Protein AF-A0A9X3IJA2-F1 (afdb_monomer_lite)

pLDDT: mean 91.23, std 7.45, range [58.75, 98.25]

Structure (mmCIF, N/CA/C/O backbone):
data_AF-A0A9X3IJA2-F1
#
_entry.id   AF-A0A9X3IJA2-F1
#
loop_
_atom_site.group_PDB
_atom_site.id
_atom_site.type_symbol
_atom_site.label_atom_id
_atom_site.label_alt_id
_atom_site.label_comp_id
_atom_site.label_asym_id
_atom_site.label_entity_id
_atom_site.label_seq_id
_atom_site.pdbx_PDB_ins_code
_atom_site.Cartn_x
_atom_site.Cartn_y
_atom_site.Cartn_z
_atom_site.occupancy
_atom_site.B_iso_or_equiv
_atom_site.auth_seq_id
_atom_site.auth_comp_id
_atom_site.auth_asym_id
_atom_site.auth_atom_id
_atom_site.pdbx_PDB_model_num
ATOM 1 N N . MET A 1 1 ? -11.858 5.621 31.052 1.00 71.88 1 MET A N 1
ATOM 2 C CA . MET A 1 1 ? -12.688 4.521 30.508 1.00 71.88 1 MET A CA 1
ATOM 3 C C . MET A 1 1 ? -12.956 4.684 29.012 1.00 71.88 1 MET A C 1
ATOM 5 O O . MET A 1 1 ? -12.155 4.157 28.271 1.00 71.88 1 MET A O 1
ATOM 9 N N . ILE A 1 2 ? -13.948 5.438 28.502 1.00 71.56 2 ILE A N 1
ATOM 10 C CA . ILE A 1 2 ? -14.150 5.553 27.026 1.00 71.56 2 ILE A CA 1
ATOM 11 C C . ILE A 1 2 ? -12.951 6.203 26.304 1.00 71.56 2 ILE A C 1
ATOM 13 O O . ILE A 1 2 ? -12.530 5.710 25.264 1.00 71.56 2 ILE A O 1
ATOM 17 N N . GLN A 1 3 ? -12.356 7.249 26.889 1.00 72.94 3 GLN A N 1
ATOM 18 C CA . GLN A 1 3 ? -11.155 7.910 26.347 1.00 72.94 3 GLN A CA 1
ATOM 19 C C . GLN A 1 3 ? -9.919 6.993 26.280 1.00 72.94 3 GLN A C 1
ATOM 21 O O . GLN A 1 3 ? -8.973 7.294 25.564 1.00 72.94 3 GLN A O 1
ATOM 26 N N . GLU A 1 4 ? -9.913 5.866 27.002 1.00 78.00 4 GLU A N 1
ATOM 27 C CA . GLU A 1 4 ? -8.835 4.874 26.882 1.00 78.00 4 GLU A CA 1
ATOM 28 C C . GLU A 1 4 ? -9.011 3.994 25.640 1.00 78.00 4 GLU A C 1
ATOM 30 O O . GLU A 1 4 ? -8.020 3.542 25.072 1.00 78.00 4 GLU A O 1
ATOM 35 N N . TYR A 1 5 ? -10.248 3.795 25.180 1.00 76.31 5 TYR A N 1
ATOM 36 C CA . TYR A 1 5 ? -10.540 2.986 23.998 1.00 76.31 5 TYR A CA 1
ATOM 37 C C . TYR A 1 5 ? -10.546 3.787 22.696 1.00 76.31 5 TYR A C 1
ATOM 39 O O . TYR A 1 5 ? -10.296 3.222 21.637 1.00 76.31 5 TYR A O 1
ATOM 47 N N . TYR A 1 6 ? -10.827 5.090 22.758 1.00 80.88 6 TYR A N 1
ATOM 48 C CA . TYR A 1 6 ? -10.716 5.973 21.604 1.00 80.88 6 TYR A CA 1
ATOM 49 C C . TYR A 1 6 ? -10.174 7.344 22.008 1.00 80.88 6 TYR A C 1
ATOM 51 O O . TYR A 1 6 ? -10.811 8.089 22.757 1.00 80.88 6 TYR A O 1
ATOM 59 N N . GLN A 1 7 ? -9.008 7.679 21.463 1.00 83.88 7 GLN A N 1
ATOM 60 C CA . GLN A 1 7 ? -8.402 9.002 21.531 1.00 83.88 7 GLN A CA 1
ATOM 61 C C . GLN A 1 7 ? -7.576 9.252 20.268 1.00 83.88 7 GLN A C 1
ATOM 63 O O . GLN A 1 7 ? -7.060 8.311 19.666 1.00 83.88 7 GLN A O 1
ATOM 68 N N . LEU A 1 8 ? -7.418 10.520 19.892 1.00 84.19 8 LEU A N 1
ATOM 69 C CA . LEU A 1 8 ? -6.448 10.901 18.868 1.00 84.19 8 LEU A CA 1
ATOM 70 C C . LEU A 1 8 ? -5.047 10.777 19.476 1.00 84.19 8 LEU A C 1
ATOM 72 O O . LEU A 1 8 ? -4.706 11.506 20.406 1.00 84.19 8 LEU A O 1
ATOM 76 N N . THR A 1 9 ? -4.270 9.808 19.002 1.00 86.12 9 THR A N 1
ATOM 77 C CA . THR A 1 9 ? -2.928 9.501 19.502 1.00 86.12 9 THR A CA 1
ATOM 78 C C . THR A 1 9 ? -2.120 8.783 18.432 1.00 86.12 9 THR A C 1
ATOM 80 O O . THR A 1 9 ? -2.694 8.097 17.587 1.00 86.12 9 THR A O 1
ATOM 83 N N . GLU A 1 10 ? -0.800 8.910 18.513 1.00 83.06 10 GLU A N 1
ATOM 84 C CA . GLU A 1 10 ? 0.155 8.129 17.724 1.00 83.06 10 GLU A CA 1
ATOM 85 C C . GLU A 1 10 ? 0.484 6.781 18.390 1.00 83.06 10 GLU A C 1
ATOM 87 O O . GLU A 1 10 ? 1.044 5.907 17.748 1.00 83.06 10 GLU A O 1
ATOM 92 N N . GLU A 1 11 ? 0.099 6.557 19.654 1.00 85.38 11 GLU A N 1
ATOM 93 C CA . GLU A 1 11 ? 0.316 5.272 20.330 1.00 85.38 11 GLU A CA 1
ATOM 94 C C . GLU A 1 11 ? -0.464 4.134 19.662 1.00 85.38 11 GLU A C 1
ATOM 96 O O . GLU A 1 11 ? -1.670 4.248 19.439 1.00 85.38 11 GLU A O 1
ATOM 101 N N . GLY A 1 12 ? 0.184 2.989 19.444 1.00 81.62 12 GLY A N 1
ATOM 102 C CA . GLY A 1 12 ? -0.469 1.794 18.916 1.00 81.62 12 GLY A CA 1
ATOM 103 C C . GLY A 1 12 ? -1.527 1.214 19.852 1.00 81.62 12 GLY A C 1
ATOM 104 O O . GLY A 1 12 ? -1.217 0.640 20.892 1.00 81.62 12 GLY A O 1
ATOM 105 N N . ARG A 1 13 ? -2.793 1.324 19.449 1.00 83.69 13 ARG A N 1
ATOM 106 C CA . ARG A 1 13 ? -3.991 0.779 20.116 1.00 83.69 13 ARG A CA 1
ATOM 107 C C . ARG A 1 13 ? -4.833 -0.097 19.177 1.00 83.69 13 ARG A C 1
ATOM 109 O O . ARG A 1 13 ? -6.011 -0.326 19.435 1.00 83.69 13 ARG A O 1
ATOM 116 N N . GLY A 1 14 ? -4.226 -0.595 18.094 1.00 81.25 14 GLY A N 1
ATOM 117 C CA . GLY A 1 14 ? -4.886 -1.410 17.066 1.00 81.25 14 GLY A CA 1
ATOM 118 C C . GLY A 1 14 ? -5.543 -0.610 15.934 1.00 81.25 14 GLY A C 1
ATOM 119 O O . GLY A 1 14 ? -6.250 -1.188 15.113 1.00 81.25 14 GLY A O 1
ATOM 120 N N . GLN A 1 15 ? -5.324 0.705 15.876 1.00 84.81 15 GLN A N 1
ATOM 121 C CA . GLN A 1 15 ? -5.749 1.561 14.772 1.00 84.81 15 GLN A CA 1
ATOM 122 C C . GLN A 1 15 ? -4.799 1.466 13.572 1.00 84.81 15 GLN A C 1
ATOM 124 O O . GLN A 1 15 ? -3.616 1.154 13.714 1.00 84.81 15 GLN A O 1
ATOM 129 N N . SER A 1 16 ? -5.329 1.784 12.393 1.00 90.06 16 SER A N 1
ATOM 130 C CA . SER A 1 16 ? -4.533 2.098 11.205 1.00 90.06 16 SER A CA 1
ATOM 131 C C . SER A 1 16 ? -4.453 3.613 11.048 1.00 90.06 16 SER A C 1
ATOM 133 O O . SER A 1 16 ? -5.441 4.318 11.267 1.00 90.06 16 SER A O 1
ATOM 135 N N . PHE A 1 17 ? -3.284 4.109 10.677 1.00 91.75 17 PHE A N 1
ATOM 136 C CA . PHE A 1 17 ? -3.019 5.519 10.440 1.00 91.75 17 PHE A CA 1
ATOM 137 C C . PHE A 1 17 ? -3.049 5.788 8.949 1.00 91.75 17 PHE A C 1
ATOM 139 O O . PHE A 1 17 ? -2.416 5.070 8.185 1.00 91.75 17 PHE A O 1
ATOM 146 N N . TRP A 1 18 ? -3.780 6.819 8.542 1.00 92.56 18 TRP A N 1
ATOM 147 C CA . TRP A 1 18 ? -3.790 7.280 7.160 1.00 92.56 18 TRP A CA 1
ATOM 148 C C . TRP A 1 18 ? -2.506 8.057 6.856 1.00 92.56 18 TRP A C 1
ATOM 150 O O . TRP A 1 18 ? -2.225 9.062 7.508 1.00 92.56 18 TRP A O 1
ATOM 160 N N . GLN A 1 19 ? -1.755 7.604 5.856 1.00 92.94 19 GLN A N 1
ATOM 161 C CA . GLN A 1 19 ? -0.497 8.199 5.418 1.00 92.94 19 GLN A CA 1
ATOM 162 C C . GLN A 1 19 ? -0.366 8.029 3.901 1.00 92.94 19 GLN A C 1
ATOM 164 O O . GLN A 1 19 ? 0.253 7.061 3.478 1.00 92.94 19 GLN A O 1
ATOM 169 N N . PRO A 1 20 ? -0.950 8.927 3.085 1.00 94.25 20 PRO A N 1
ATOM 170 C CA . PRO A 1 20 ? -0.833 8.882 1.635 1.00 94.25 20 PRO A CA 1
ATOM 171 C C . PRO A 1 20 ? 0.538 9.424 1.216 1.00 94.25 20 PRO A C 1
ATOM 173 O O . PRO A 1 20 ? 0.689 10.618 0.945 1.00 94.25 20 PRO A O 1
ATOM 176 N N . THR A 1 21 ? 1.538 8.548 1.182 1.00 95.69 21 THR A N 1
ATOM 177 C CA . THR A 1 21 ? 2.918 8.893 0.817 1.00 95.69 21 THR A CA 1
ATOM 178 C C . THR A 1 21 ? 3.305 8.165 -0.457 1.00 95.69 21 THR A C 1
ATOM 180 O O . THR A 1 21 ? 3.194 6.943 -0.544 1.00 95.69 21 THR A O 1
ATOM 183 N N . LEU A 1 22 ? 3.725 8.929 -1.467 1.00 96.94 22 LEU A N 1
ATOM 184 C CA . LEU A 1 22 ? 4.234 8.368 -2.713 1.00 96.94 22 LEU A CA 1
ATOM 185 C C . LEU A 1 22 ? 5.559 7.657 -2.431 1.00 96.94 22 LEU A C 1
ATOM 187 O O . LEU A 1 22 ? 6.404 8.218 -1.741 1.00 96.94 22 LEU A O 1
ATOM 191 N N . PHE A 1 23 ? 5.715 6.457 -2.975 1.00 96.75 23 PHE A N 1
ATOM 192 C CA . PHE A 1 23 ? 6.916 5.646 -2.858 1.00 96.75 23 PHE A CA 1
ATOM 193 C C . PHE A 1 23 ? 7.340 5.178 -4.252 1.00 96.75 23 PHE A C 1
ATOM 195 O O . PHE A 1 23 ? 6.607 4.461 -4.932 1.00 96.75 23 PHE A O 1
ATOM 202 N N . THR A 1 24 ? 8.498 5.654 -4.703 1.00 97.75 24 THR A N 1
ATOM 203 C CA . THR A 1 24 ? 8.947 5.592 -6.106 1.00 97.75 24 THR A CA 1
ATOM 204 C C . THR A 1 24 ? 10.350 4.982 -6.244 1.00 97.75 24 THR A C 1
ATOM 206 O O . THR A 1 24 ? 11.291 5.675 -6.645 1.00 97.75 24 THR A O 1
ATOM 209 N N . PRO A 1 25 ? 10.532 3.689 -5.912 1.00 96.69 25 PRO A N 1
ATOM 210 C CA . PRO A 1 25 ? 11.856 3.061 -5.829 1.00 96.69 25 PRO A CA 1
ATOM 211 C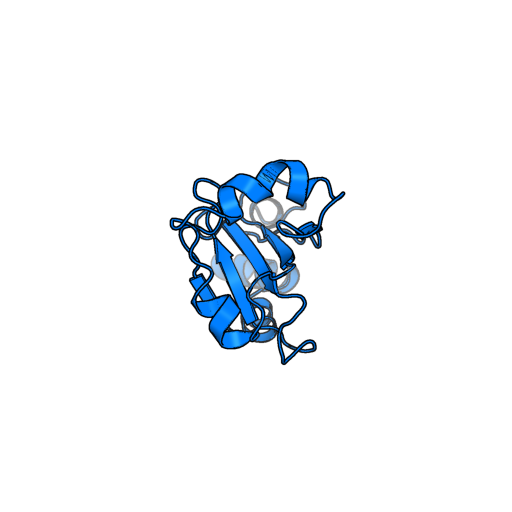 C . PRO A 1 25 ? 12.579 2.930 -7.183 1.00 96.69 25 PRO A C 1
ATOM 213 O O . PRO A 1 25 ? 13.797 2.774 -7.219 1.00 96.69 25 PRO A O 1
ATOM 216 N N . TYR A 1 26 ? 11.858 3.037 -8.304 1.00 97.12 26 TYR A N 1
ATOM 217 C CA . TYR A 1 26 ? 12.412 2.930 -9.663 1.00 97.12 26 TYR A CA 1
ATOM 218 C C . TYR A 1 26 ? 12.559 4.279 -10.386 1.00 97.12 26 TYR A C 1
ATOM 220 O O . TYR A 1 26 ? 13.023 4.336 -11.524 1.00 97.12 26 TYR A O 1
ATOM 228 N N . LYS A 1 27 ? 12.187 5.396 -9.748 1.00 97.50 27 LYS A N 1
ATOM 229 C CA . LYS A 1 27 ? 12.143 6.707 -10.406 1.00 97.50 27 LYS A CA 1
ATOM 230 C C . LYS A 1 27 ? 13.385 7.551 -10.134 1.00 97.50 27 LYS A C 1
ATOM 232 O O . LYS A 1 27 ? 13.453 8.263 -9.135 1.00 97.50 27 LYS A O 1
ATOM 237 N N . GLU A 1 28 ? 14.326 7.555 -11.075 1.00 97.50 28 GLU A N 1
ATOM 238 C CA . GLU A 1 28 ? 15.546 8.368 -10.979 1.00 97.50 28 GLU A CA 1
ATOM 239 C C . GLU A 1 28 ? 15.271 9.826 -10.561 1.00 97.50 28 GLU A C 1
ATOM 241 O O . GLU A 1 28 ? 14.398 10.518 -11.098 1.00 97.50 28 GLU A O 1
ATOM 246 N N . GLY A 1 29 ? 16.062 10.311 -9.602 1.00 96.94 29 GLY A N 1
ATOM 247 C CA . GLY A 1 29 ? 15.974 11.679 -9.090 1.00 96.94 29 GLY A CA 1
ATOM 248 C C . GLY A 1 29 ? 14.979 11.886 -7.943 1.00 96.94 29 GLY A C 1
ATOM 249 O O . GLY A 1 29 ? 14.865 13.018 -7.467 1.00 96.94 29 GLY A O 1
ATOM 250 N N . THR A 1 30 ? 14.286 10.845 -7.469 1.00 97.50 30 THR A N 1
ATOM 251 C CA . THR A 1 30 ? 13.497 10.898 -6.224 1.00 97.50 30 THR A CA 1
ATOM 252 C C . THR A 1 30 ? 14.337 10.504 -5.007 1.00 97.50 30 THR A C 1
ATOM 254 O O . THR A 1 30 ? 15.406 9.906 -5.131 1.00 97.50 30 THR A O 1
ATOM 257 N N . ALA A 1 31 ? 13.878 10.885 -3.810 1.00 97.00 31 ALA A N 1
ATOM 258 C CA . ALA A 1 31 ? 14.517 10.449 -2.568 1.00 97.00 31 ALA A CA 1
ATOM 259 C C . ALA A 1 31 ? 14.425 8.925 -2.417 1.00 97.00 31 ALA A C 1
ATOM 261 O O . ALA A 1 31 ? 15.438 8.299 -2.124 1.00 97.00 31 ALA A O 1
ATOM 262 N N . ASP A 1 32 ? 13.255 8.354 -2.725 1.00 96.81 32 ASP A N 1
ATOM 263 C CA . ASP A 1 32 ? 13.020 6.913 -2.641 1.00 96.81 32 ASP A CA 1
ATOM 264 C C . ASP A 1 32 ? 13.976 6.132 -3.540 1.00 96.81 32 ASP A C 1
ATOM 266 O O . ASP A 1 32 ? 14.573 5.165 -3.096 1.00 96.81 32 ASP A O 1
ATOM 270 N N . PHE A 1 33 ? 14.181 6.571 -4.785 1.00 97.50 33 PHE A N 1
ATOM 271 C CA . PHE A 1 33 ? 15.134 5.924 -5.684 1.00 97.50 33 PHE A CA 1
ATOM 272 C C . PHE A 1 33 ? 16.550 5.919 -5.103 1.00 97.50 33 PHE A C 1
ATOM 274 O O . PHE A 1 33 ? 17.216 4.892 -5.091 1.00 97.50 33 PHE A O 1
ATOM 281 N N . ASN A 1 34 ? 17.014 7.057 -4.579 1.00 97.19 34 ASN A N 1
ATOM 282 C CA . ASN A 1 34 ? 18.370 7.149 -4.032 1.00 97.19 34 ASN A CA 1
ATOM 283 C C . ASN A 1 34 ? 18.578 6.279 -2.783 1.00 97.19 34 ASN A C 1
ATOM 285 O O . ASN A 1 34 ? 19.718 5.941 -2.476 1.00 97.19 34 ASN A O 1
ATOM 289 N N . GLU A 1 35 ? 17.511 5.994 -2.038 1.00 95.12 35 GLU A N 1
ATOM 290 C CA . GLU A 1 35 ? 17.566 5.199 -0.812 1.00 95.12 35 GLU A CA 1
ATOM 291 C C . GLU A 1 35 ? 17.321 3.708 -1.073 1.00 95.12 35 GLU A C 1
ATOM 293 O O . GLU A 1 35 ? 18.018 2.881 -0.497 1.00 95.12 35 GLU A O 1
ATOM 298 N N . TRP 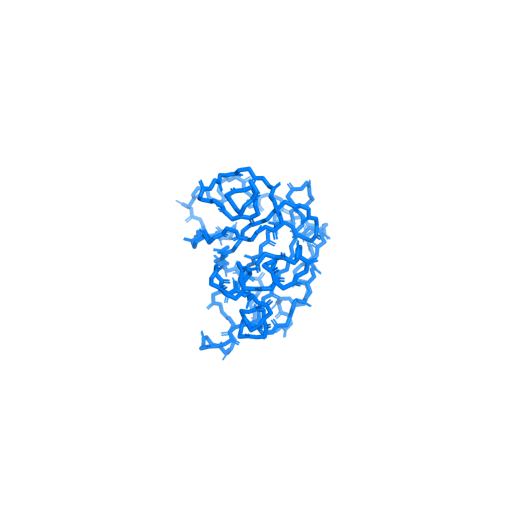A 1 36 ? 16.380 3.369 -1.956 1.00 94.38 36 TRP A N 1
ATOM 299 C CA . TRP A 1 36 ? 15.815 2.022 -2.070 1.00 94.38 36 TRP A CA 1
ATOM 300 C C . TRP A 1 36 ? 16.093 1.326 -3.400 1.00 94.38 36 TRP A C 1
ATOM 302 O O . TRP A 1 36 ? 15.827 0.132 -3.504 1.00 94.38 36 TRP A O 1
ATOM 312 N N . ASN A 1 37 ? 16.590 2.018 -4.433 1.00 96.25 37 ASN A N 1
ATOM 313 C CA . ASN A 1 37 ? 16.716 1.398 -5.756 1.00 96.25 37 ASN A CA 1
ATOM 314 C C . ASN A 1 37 ? 17.631 0.167 -5.743 1.00 96.25 37 ASN A C 1
ATOM 316 O O . ASN A 1 37 ? 17.257 -0.847 -6.320 1.00 96.25 37 ASN A O 1
ATOM 320 N N . ASP A 1 38 ? 18.770 0.232 -5.047 1.00 94.56 38 ASP A N 1
ATOM 321 C CA . ASP A 1 38 ? 19.701 -0.899 -4.946 1.00 94.56 38 ASP A CA 1
ATOM 322 C C . ASP A 1 38 ? 19.022 -2.140 -4.334 1.00 94.56 38 ASP A C 1
ATOM 324 O O . ASP A 1 38 ? 19.189 -3.242 -4.856 1.00 94.56 38 ASP A O 1
ATOM 328 N N . ASP A 1 39 ? 18.198 -1.960 -3.295 1.00 92.62 39 ASP A N 1
ATOM 329 C CA . ASP A 1 39 ? 17.429 -3.046 -2.675 1.00 92.62 39 ASP A CA 1
ATOM 330 C C . ASP A 1 39 ? 16.347 -3.580 -3.629 1.00 92.62 39 ASP A C 1
ATOM 332 O O . ASP A 1 39 ? 16.163 -4.786 -3.749 1.00 92.62 39 ASP A O 1
ATOM 336 N N . PHE A 1 40 ? 15.660 -2.695 -4.359 1.00 93.94 40 PHE A N 1
ATOM 337 C CA . PHE A 1 40 ? 14.608 -3.037 -5.332 1.00 93.94 40 PHE A CA 1
ATOM 338 C C . PHE A 1 40 ? 15.121 -3.682 -6.629 1.00 93.94 40 PHE A C 1
ATOM 340 O O . PHE A 1 40 ? 14.314 -4.120 -7.458 1.00 93.94 40 PHE A O 1
ATOM 347 N N . LEU A 1 41 ? 16.443 -3.744 -6.802 1.00 92.50 41 LEU A N 1
ATOM 348 C CA . LEU A 1 41 ? 17.125 -4.513 -7.840 1.00 92.50 41 LEU A CA 1
ATOM 349 C C . LEU A 1 41 ? 17.610 -5.888 -7.340 1.00 92.50 41 LEU A C 1
ATOM 351 O O . LEU A 1 41 ? 18.119 -6.665 -8.150 1.00 92.50 41 LEU A O 1
ATOM 355 N N . ASP A 1 42 ? 17.465 -6.195 -6.045 1.00 91.44 42 ASP A N 1
ATOM 356 C CA . ASP A 1 42 ? 17.788 -7.500 -5.459 1.00 91.44 42 ASP A CA 1
ATOM 357 C C . ASP A 1 42 ? 16.691 -8.540 -5.771 1.00 91.44 42 ASP A C 1
ATOM 359 O O . ASP A 1 42 ? 15.495 -8.242 -5.789 1.00 91.44 42 ASP A O 1
ATOM 363 N N . ASP A 1 43 ? 17.102 -9.794 -5.968 1.00 86.19 43 ASP A N 1
ATOM 364 C CA . ASP A 1 43 ? 16.219 -10.942 -6.190 1.00 86.19 43 ASP A CA 1
ATOM 365 C C . ASP A 1 43 ? 15.375 -11.292 -4.942 1.00 86.19 43 ASP A C 1
ATOM 367 O O . ASP A 1 43 ? 14.416 -12.062 -5.043 1.00 86.19 43 ASP A O 1
ATOM 371 N N . GLU A 1 44 ? 15.724 -10.767 -3.758 1.00 90.31 44 GLU A N 1
ATOM 372 C CA . GLU A 1 44 ? 14.956 -10.962 -2.517 1.00 90.31 44 GLU A CA 1
ATOM 373 C C . GLU A 1 44 ? 13.626 -10.188 -2.475 1.00 90.31 44 GLU A C 1
ATOM 375 O O . GLU A 1 44 ? 12.765 -10.513 -1.657 1.00 90.31 44 GLU A O 1
ATOM 380 N N . ILE A 1 45 ? 13.437 -9.183 -3.332 1.00 93.44 45 ILE A N 1
ATOM 381 C CA . ILE A 1 45 ? 12.218 -8.369 -3.372 1.00 93.44 45 ILE A CA 1
ATOM 382 C C . ILE A 1 45 ? 11.084 -9.120 -4.093 1.00 93.44 45 ILE A C 1
ATOM 384 O O . ILE A 1 45 ? 11.161 -9.445 -5.280 1.00 93.44 45 ILE A O 1
ATOM 388 N N . ASP A 1 46 ? 9.981 -9.377 -3.384 1.00 94.44 46 ASP A N 1
ATOM 389 C CA . ASP A 1 46 ? 8.832 -10.138 -3.883 1.00 94.44 46 ASP A CA 1
ATOM 390 C C . ASP A 1 46 ? 7.728 -9.228 -4.437 1.00 94.44 46 ASP A C 1
ATOM 392 O O . ASP A 1 46 ? 6.676 -9.011 -3.836 1.00 94.44 46 ASP A O 1
ATOM 396 N N . LEU A 1 47 ? 7.937 -8.721 -5.653 1.00 95.44 47 LEU A N 1
ATOM 397 C CA . LEU A 1 47 ? 6.910 -7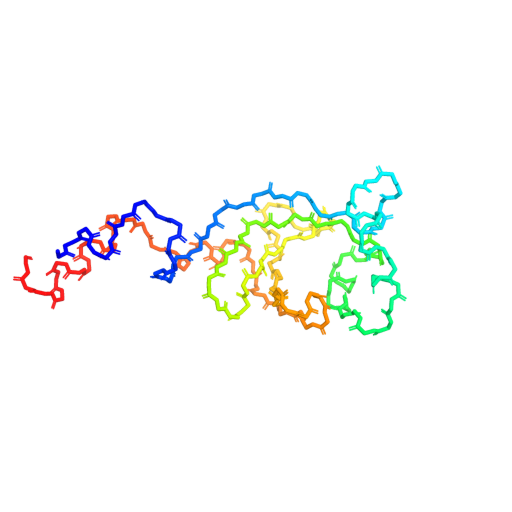.966 -6.386 1.00 95.44 47 LEU A CA 1
ATOM 398 C C . LEU A 1 47 ? 6.067 -8.833 -7.320 1.00 95.44 47 LEU A C 1
ATOM 400 O O . LEU A 1 47 ? 5.272 -8.309 -8.101 1.00 95.44 47 LEU A O 1
ATOM 404 N N . LYS A 1 48 ? 6.197 -10.162 -7.272 1.00 94.81 48 LYS A N 1
ATOM 405 C CA . LYS A 1 48 ? 5.622 -11.046 -8.294 1.00 94.81 48 LYS A CA 1
ATOM 406 C C . LYS A 1 48 ? 4.110 -10.870 -8.451 1.00 94.81 48 LYS A C 1
ATOM 408 O O . LYS A 1 48 ? 3.620 -10.782 -9.576 1.00 94.81 48 LYS A O 1
ATOM 413 N N . ALA A 1 49 ? 3.376 -10.816 -7.339 1.00 95.00 49 ALA A N 1
ATOM 414 C CA . ALA A 1 49 ? 1.923 -10.638 -7.356 1.00 95.00 49 ALA A CA 1
ATOM 415 C C . ALA A 1 49 ? 1.514 -9.256 -7.899 1.00 95.00 49 ALA A C 1
ATOM 417 O O . ALA A 1 49 ? 0.546 -9.153 -8.651 1.00 95.00 49 ALA A O 1
ATOM 418 N N . ILE A 1 50 ? 2.277 -8.213 -7.562 1.00 97.06 50 ILE A N 1
ATOM 419 C CA . ILE A 1 50 ? 2.047 -6.834 -8.012 1.00 97.06 50 ILE A CA 1
ATOM 420 C C . ILE A 1 50 ? 2.301 -6.712 -9.518 1.00 97.06 50 ILE A C 1
ATOM 422 O O . ILE A 1 50 ? 1.461 -6.184 -10.247 1.00 97.06 50 ILE A O 1
ATOM 426 N N . ILE A 1 51 ? 3.426 -7.242 -10.004 1.00 96.94 51 ILE A N 1
ATOM 427 C CA . ILE A 1 51 ? 3.784 -7.218 -11.428 1.00 96.94 51 ILE A CA 1
ATOM 428 C C . ILE A 1 51 ? 2.753 -8.011 -12.236 1.00 96.94 51 ILE A C 1
ATOM 430 O O . ILE A 1 51 ? 2.298 -7.546 -13.276 1.00 96.94 51 ILE A O 1
ATOM 434 N N . GLN A 1 52 ? 2.328 -9.180 -11.741 1.00 97.06 52 GLN A N 1
ATOM 435 C CA . GLN A 1 52 ? 1.303 -9.992 -12.400 1.00 97.06 52 GLN A CA 1
ATOM 436 C C . GLN A 1 52 ? -0.056 -9.278 -12.490 1.00 97.06 52 GLN A C 1
ATOM 438 O O . GLN A 1 52 ? -0.798 -9.510 -13.442 1.00 97.06 52 GLN A O 1
ATOM 443 N N . LEU A 1 53 ? -0.410 -8.458 -11.498 1.00 97.44 53 LEU A N 1
ATOM 444 C CA . LEU A 1 53 ? -1.663 -7.704 -11.497 1.00 97.44 53 LEU A CA 1
ATOM 445 C C . LEU A 1 53 ? -1.610 -6.486 -12.428 1.00 97.44 53 LEU A C 1
ATOM 447 O O . LEU A 1 53 ? -2.601 -6.168 -13.080 1.00 97.44 53 LEU A O 1
ATOM 451 N N . THR A 1 54 ? -0.486 -5.773 -12.428 1.00 97.25 54 THR A N 1
ATOM 452 C CA . THR A 1 54 ? -0.383 -4.430 -13.021 1.00 97.25 54 THR A CA 1
ATOM 453 C C . THR A 1 54 ? 0.288 -4.407 -14.391 1.00 97.25 54 THR A C 1
ATOM 455 O O . THR A 1 54 ? 0.289 -3.365 -15.041 1.00 97.25 54 THR A O 1
ATOM 458 N N . ASP A 1 55 ? 0.882 -5.526 -14.820 1.00 97.25 55 ASP A N 1
ATOM 459 C CA . ASP A 1 55 ? 1.755 -5.625 -15.998 1.00 97.25 55 ASP A CA 1
ATOM 460 C C . ASP A 1 55 ? 2.914 -4.598 -15.988 1.00 97.25 55 ASP A C 1
ATOM 462 O O . ASP A 1 55 ? 3.486 -4.276 -17.032 1.00 97.25 55 ASP A O 1
ATOM 466 N N . ASN A 1 56 ? 3.283 -4.084 -14.806 1.00 97.19 56 ASN A N 1
ATOM 467 C CA . ASN A 1 56 ? 4.344 -3.099 -14.626 1.00 97.19 56 ASN A CA 1
ATOM 468 C C . ASN A 1 56 ? 5.517 -3.702 -13.829 1.00 97.19 56 ASN A C 1
ATOM 470 O O . ASN A 1 56 ? 5.343 -3.979 -12.642 1.00 97.19 56 ASN A O 1
ATOM 474 N N . PRO A 1 57 ? 6.701 -3.900 -14.443 1.00 95.56 57 PRO A N 1
ATOM 475 C CA . PRO A 1 57 ? 7.876 -4.445 -13.761 1.00 95.56 57 PRO A CA 1
ATOM 476 C C . PRO A 1 57 ? 8.562 -3.447 -12.815 1.00 95.56 57 PRO A C 1
ATOM 478 O O . PRO A 1 57 ? 9.315 -3.874 -11.949 1.00 95.56 57 PRO A O 1
ATOM 481 N N . GLU A 1 58 ? 8.299 -2.148 -12.966 1.00 96.81 58 GLU A N 1
ATOM 482 C CA . GLU A 1 58 ? 8.891 -1.064 -12.172 1.00 96.81 58 GLU A CA 1
ATOM 483 C C . GLU A 1 58 ? 7.764 -0.217 -11.547 1.00 96.81 58 GLU A C 1
ATOM 485 O O . GLU A 1 58 ? 7.497 0.915 -11.968 1.00 96.81 58 GLU A O 1
ATOM 490 N N . PRO A 1 59 ? 6.997 -0.789 -10.600 1.00 96.75 59 PRO A N 1
ATOM 491 C CA . PRO A 1 59 ? 5.837 -0.127 -10.018 1.00 96.75 59 PRO A CA 1
ATOM 492 C C . PRO A 1 59 ? 6.210 1.072 -9.141 1.00 96.75 59 PRO A C 1
ATOM 494 O O . PRO A 1 59 ? 7.077 0.994 -8.274 1.00 96.75 59 PRO A O 1
ATOM 497 N N . ASP A 1 60 ? 5.454 2.156 -9.311 1.00 97.62 60 ASP A N 1
ATOM 498 C CA . ASP A 1 60 ? 5.324 3.205 -8.303 1.00 97.62 60 ASP A CA 1
ATOM 499 C C . ASP A 1 60 ? 4.175 2.844 -7.352 1.00 97.62 60 ASP A C 1
ATOM 501 O O . ASP A 1 60 ? 3.135 2.308 -7.761 1.00 97.62 60 ASP A O 1
ATOM 505 N N . PHE A 1 61 ? 4.334 3.187 -6.080 1.00 97.19 61 PHE A N 1
ATOM 506 C CA . PHE A 1 61 ? 3.376 2.874 -5.030 1.00 97.19 61 PHE A CA 1
ATOM 507 C C . PHE A 1 61 ? 2.881 4.126 -4.324 1.00 97.19 61 PHE A C 1
ATOM 509 O O . PHE A 1 61 ? 3.550 5.155 -4.261 1.00 97.19 61 PHE A O 1
ATOM 516 N N . LEU A 1 62 ? 1.708 4.007 -3.717 1.00 97.19 62 LEU A N 1
ATOM 517 C CA . LEU A 1 62 ? 1.245 4.929 -2.698 1.00 97.19 62 LEU A CA 1
ATOM 518 C C . LEU A 1 62 ? 1.063 4.121 -1.419 1.00 97.19 62 LEU A C 1
ATOM 520 O O . LEU A 1 62 ? 0.188 3.255 -1.355 1.00 97.19 62 LEU A O 1
ATOM 524 N N . GLN A 1 63 ? 1.883 4.391 -0.404 1.00 96.25 63 GLN A N 1
ATOM 525 C CA . GLN A 1 63 ? 1.551 3.944 0.940 1.00 96.25 63 GLN A CA 1
ATOM 526 C C . GLN A 1 63 ? 0.264 4.663 1.323 1.00 96.25 63 GLN A C 1
ATOM 528 O O . GLN A 1 63 ? 0.172 5.869 1.125 1.00 96.25 63 GLN A O 1
ATOM 533 N N . LEU A 1 64 ? -0.741 3.936 1.799 1.00 96.50 64 LEU A N 1
ATOM 534 C CA . LEU A 1 64 ? -2.002 4.520 2.257 1.00 96.50 64 LEU A CA 1
ATOM 535 C C . LEU A 1 64 ? -2.134 4.456 3.765 1.00 96.50 64 LEU A C 1
ATOM 537 O O . LEU A 1 64 ? -2.692 5.369 4.378 1.00 96.50 64 LEU A O 1
ATOM 541 N N . PHE A 1 65 ? -1.642 3.370 4.357 1.00 95.00 65 PHE A N 1
ATOM 542 C CA . PHE A 1 65 ? -1.751 3.164 5.785 1.00 95.00 65 PHE A CA 1
ATOM 543 C C . PHE A 1 65 ? -0.460 2.629 6.382 1.00 95.00 65 PHE A C 1
ATOM 545 O O . PHE A 1 65 ? 0.309 1.921 5.726 1.00 95.00 65 PHE A O 1
ATOM 552 N N . TYR A 1 66 ? -0.276 2.916 7.665 1.00 93.31 66 TYR A N 1
ATOM 553 C CA . TYR A 1 66 ? 0.568 2.102 8.525 1.00 93.31 66 TYR A CA 1
ATOM 554 C C . TYR A 1 66 ? -0.179 1.707 9.800 1.00 93.31 66 TYR A C 1
ATOM 556 O O . TYR A 1 66 ? -1.172 2.334 10.180 1.00 93.31 66 TYR A O 1
ATOM 564 N N . ARG A 1 67 ? 0.270 0.650 10.469 1.00 89.69 67 ARG A N 1
ATOM 565 C CA . ARG A 1 67 ? -0.275 0.198 11.753 1.00 89.69 67 ARG A CA 1
ATOM 566 C C . ARG A 1 67 ? 0.825 -0.389 12.623 1.00 89.69 67 ARG A C 1
ATOM 568 O O . ARG A 1 67 ? 1.950 -0.559 12.187 1.00 89.69 67 ARG A O 1
ATOM 575 N N . TYR A 1 68 ? 0.494 -0.710 13.865 1.00 82.81 68 TYR A N 1
ATOM 576 C CA . TYR A 1 68 ? 1.409 -1.445 14.733 1.00 82.81 68 TYR A CA 1
ATOM 577 C C . TYR A 1 68 ? 1.135 -2.949 14.609 1.00 82.81 68 TYR A C 1
ATOM 579 O O . TYR A 1 68 ? 0.047 -3.405 14.968 1.00 82.81 68 TYR A O 1
ATOM 587 N N . GLY A 1 69 ? 2.125 -3.701 14.117 1.00 74.44 69 GLY A N 1
ATOM 588 C CA . GLY A 1 69 ? 2.082 -5.157 13.937 1.00 74.44 69 GLY A CA 1
ATOM 589 C C . GLY A 1 69 ? 1.820 -5.607 12.494 1.00 74.44 69 GLY A C 1
ATOM 590 O O . GLY A 1 69 ? 1.137 -4.922 11.737 1.00 74.44 69 GLY A O 1
ATOM 591 N N . PHE A 1 70 ? 2.324 -6.792 12.144 1.00 70.31 70 PHE A N 1
ATOM 592 C CA . PHE A 1 70 ? 2.388 -7.299 10.769 1.00 70.31 70 PHE A CA 1
ATOM 593 C C . PHE A 1 70 ? 1.018 -7.596 10.108 1.00 70.31 70 PHE A C 1
ATOM 595 O O . PHE A 1 70 ? 0.118 -8.131 10.774 1.00 70.31 70 PHE A O 1
ATOM 602 N N . PRO A 1 71 ? 0.845 -7.313 8.798 1.00 76.62 71 PRO A N 1
ATOM 603 C CA . PRO A 1 71 ? 1.621 -6.336 8.024 1.00 76.62 71 PRO A CA 1
ATOM 604 C C . PRO A 1 71 ? 1.390 -4.928 8.573 1.00 76.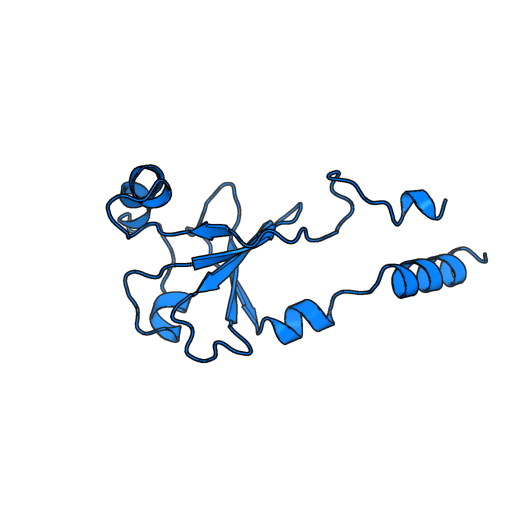62 71 PRO A C 1
ATOM 606 O O . PRO A 1 71 ? 0.255 -4.573 8.901 1.00 76.62 71 PRO A O 1
ATOM 609 N N . ASP A 1 72 ? 2.449 -4.133 8.685 1.00 84.69 72 ASP A N 1
ATOM 610 C CA . ASP A 1 72 ? 2.375 -2.795 9.275 1.00 84.69 72 ASP A CA 1
ATOM 611 C C . ASP A 1 72 ? 2.408 -1.661 8.255 1.00 84.69 72 ASP A C 1
ATOM 613 O O . ASP A 1 72 ? 2.039 -0.552 8.628 1.00 84.69 72 ASP A O 1
ATOM 617 N N . HIS A 1 73 ? 2.748 -1.916 6.990 1.00 93.44 73 HIS A N 1
ATOM 618 C CA . HIS A 1 73 ? 2.666 -0.937 5.907 1.00 93.44 73 HIS A CA 1
ATOM 619 C C . HIS A 1 73 ? 1.759 -1.456 4.791 1.00 93.44 73 HIS A C 1
ATOM 621 O O . HIS A 1 73 ? 1.891 -2.595 4.346 1.00 93.44 73 HIS A O 1
ATOM 627 N N . LEU A 1 74 ? 0.818 -0.618 4.350 1.00 95.75 74 LEU A N 1
ATOM 628 C CA . LEU A 1 74 ? -0.182 -0.967 3.342 1.00 95.75 74 LEU A CA 1
ATOM 629 C C . LEU A 1 74 ? -0.077 -0.024 2.145 1.00 95.75 74 LEU A C 1
ATOM 631 O O . LEU A 1 74 ? -0.182 1.197 2.299 1.00 95.75 74 LEU A O 1
ATOM 635 N N . TYR A 1 75 ? 0.084 -0.603 0.961 1.00 97.19 75 TYR A N 1
ATOM 636 C CA . TYR A 1 75 ? 0.342 0.087 -0.296 1.00 97.19 75 TYR A CA 1
ATOM 637 C C . TYR A 1 75 ? -0.718 -0.239 -1.342 1.00 97.19 75 TYR A C 1
ATOM 639 O O . TYR A 1 75 ? -1.258 -1.343 -1.383 1.00 97.19 75 TYR A O 1
ATOM 647 N N . ILE A 1 76 ? -0.957 0.713 -2.235 1.00 97.88 76 ILE A N 1
ATOM 648 C CA . ILE A 1 76 ? -1.581 0.467 -3.536 1.00 97.88 76 ILE A CA 1
ATOM 649 C C . ILE A 1 76 ? -0.548 0.727 -4.629 1.00 97.88 76 ILE A C 1
ATOM 651 O O . ILE A 1 76 ? 0.359 1.545 -4.451 1.00 97.88 76 ILE A O 1
ATOM 655 N N . CYS A 1 77 ? -0.687 0.059 -5.769 1.00 97.56 77 CYS A N 1
ATOM 656 C CA . CYS A 1 77 ? 0.144 0.350 -6.931 1.00 97.56 77 CYS A CA 1
ATOM 657 C C . CYS A 1 77 ? -0.499 1.454 -7.778 1.00 97.56 77 CYS A C 1
ATOM 659 O O . CYS A 1 77 ? -1.694 1.409 -8.064 1.00 97.56 77 CYS A O 1
ATOM 661 N N . ALA A 1 78 ? 0.288 2.440 -8.212 1.00 96.25 78 ALA A N 1
ATOM 662 C CA . ALA A 1 78 ? -0.204 3.536 -9.046 1.00 96.25 78 ALA A CA 1
ATOM 663 C C . ALA A 1 78 ? -0.695 3.058 -10.425 1.00 96.25 78 ALA A C 1
ATOM 665 O O . ALA A 1 78 ? -1.546 3.704 -11.035 1.00 96.25 78 ALA A O 1
ATOM 666 N N . SER A 1 79 ? -0.171 1.926 -10.905 1.00 97.31 79 SER A N 1
ATOM 667 C CA . SER A 1 79 ? -0.579 1.270 -12.150 1.00 97.31 79 SER A CA 1
ATOM 668 C C . SER A 1 79 ? -1.615 0.157 -11.947 1.00 97.31 79 SER A C 1
ATOM 670 O O . SER A 1 79 ? -1.774 -0.684 -12.829 1.00 97.31 79 SER A O 1
ATOM 672 N N . ASP A 1 80 ? -2.319 0.119 -10.809 1.00 97.94 80 ASP A N 1
ATOM 673 C CA . ASP A 1 80 ? -3.431 -0.818 -10.615 1.00 97.94 80 ASP A CA 1
ATOM 674 C C . ASP A 1 80 ? -4.510 -0.623 -11.707 1.00 97.94 80 ASP A C 1
ATOM 676 O O . ASP A 1 80 ? -4.911 0.514 -11.985 1.00 97.94 80 ASP A O 1
ATOM 680 N N . PRO A 1 81 ? -4.995 -1.704 -12.352 1.00 97.56 81 PRO A N 1
ATOM 681 C CA . PRO A 1 81 ? -5.988 -1.605 -13.422 1.00 97.56 81 PRO A CA 1
ATOM 682 C C . PRO A 1 81 ? -7.370 -1.115 -12.951 1.00 97.56 81 PRO A C 1
ATOM 684 O O . PRO A 1 81 ? -8.201 -0.749 -13.786 1.00 97.56 81 PRO A O 1
ATOM 687 N N . CYS A 1 82 ? -7.642 -1.102 -11.642 1.00 97.19 82 CYS A N 1
ATOM 688 C CA . CYS A 1 82 ? -8.886 -0.633 -11.039 1.00 97.19 82 CYS A CA 1
ATOM 689 C C . CYS A 1 82 ? -8.639 0.560 -10.090 1.00 97.19 82 CYS A C 1
ATOM 691 O O . CYS A 1 82 ? -8.764 0.423 -8.876 1.00 97.19 82 CYS A O 1
ATOM 693 N N . PRO A 1 83 ? -8.343 1.768 -10.605 1.00 94.62 83 PRO A N 1
ATOM 694 C CA . PRO A 1 83 ? -7.948 2.910 -9.770 1.00 94.62 83 PRO A CA 1
ATOM 695 C C . PRO A 1 83 ? -9.029 3.388 -8.785 1.00 94.62 83 PRO A C 1
ATOM 697 O O . PRO A 1 83 ? -8.704 4.002 -7.774 1.00 94.62 83 PRO A O 1
ATOM 700 N N . GLU A 1 84 ? -10.307 3.108 -9.056 1.00 96.69 84 GLU A N 1
ATOM 701 C CA . GLU A 1 84 ? -11.423 3.455 -8.160 1.00 96.69 84 GLU A CA 1
ATOM 702 C C . GLU A 1 84 ? -11.546 2.499 -6.963 1.00 96.69 84 GLU A C 1
ATOM 704 O O . GLU A 1 84 ? -12.158 2.843 -5.954 1.00 96.69 84 GLU A O 1
ATOM 709 N N . ASN A 1 85 ? -10.983 1.292 -7.067 1.00 97.56 85 ASN A N 1
ATOM 710 C CA . ASN A 1 85 ? -10.966 0.305 -5.995 1.00 97.56 85 ASN A CA 1
ATOM 711 C C . ASN A 1 85 ? -9.712 -0.579 -6.113 1.00 97.56 85 ASN A C 1
ATOM 713 O O . ASN A 1 85 ? -9.812 -1.756 -6.474 1.00 97.56 85 ASN A O 1
ATOM 717 N N . PRO A 1 86 ? -8.524 0.001 -5.876 1.00 98.12 86 PRO A N 1
ATOM 718 C CA . PRO A 1 86 ? -7.266 -0.675 -6.141 1.00 98.12 86 PRO A CA 1
ATOM 719 C C . PRO A 1 86 ? -7.056 -1.846 -5.183 1.00 98.12 86 PRO A C 1
ATOM 721 O O . PRO A 1 86 ? -7.619 -1.901 -4.083 1.00 98.12 86 PRO A O 1
ATOM 724 N N . THR A 1 87 ? -6.197 -2.770 -5.591 1.00 98.25 87 THR A N 1
ATOM 725 C CA . THR A 1 87 ? -5.729 -3.853 -4.732 1.00 98.25 87 THR A CA 1
ATOM 726 C C . THR A 1 87 ? -4.782 -3.297 -3.678 1.00 98.25 87 THR A C 1
ATOM 728 O O . THR A 1 87 ? -3.862 -2.534 -3.979 1.00 98.25 87 THR A O 1
ATOM 731 N N . LEU A 1 88 ? -5.009 -3.690 -2.430 1.00 97.31 88 LEU A N 1
ATOM 732 C CA . LEU A 1 88 ? -4.172 -3.342 -1.297 1.00 97.31 88 LEU A CA 1
ATOM 733 C C . LEU A 1 88 ? -3.140 -4.450 -1.062 1.00 97.31 88 LEU A C 1
ATOM 735 O O . LEU A 1 88 ? -3.481 -5.634 -0.989 1.00 97.31 88 LEU A O 1
ATOM 739 N N . PHE A 1 89 ? -1.885 -4.054 -0.908 1.00 97.00 89 PHE A N 1
ATOM 740 C CA . PHE A 1 89 ? -0.763 -4.933 -0.609 1.00 97.00 89 PHE A CA 1
ATOM 741 C C . PHE A 1 89 ? -0.165 -4.578 0.747 1.00 97.00 89 PHE A C 1
ATOM 743 O O . PHE A 1 89 ? -0.055 -3.399 1.080 1.00 97.00 89 PHE A O 1
ATOM 750 N N . GLY A 1 90 ? 0.208 -5.583 1.533 1.00 94.88 90 GLY A N 1
ATOM 751 C CA . GLY A 1 90 ? 0.868 -5.405 2.821 1.00 94.88 90 GLY A CA 1
ATOM 752 C C . GLY A 1 90 ? 2.328 -5.830 2.781 1.00 94.88 90 GLY A C 1
ATOM 753 O O . GLY A 1 90 ? 2.685 -6.755 2.062 1.00 94.88 90 GLY A O 1
ATOM 754 N N . THR A 1 91 ? 3.163 -5.167 3.573 1.00 93.31 91 THR A N 1
ATOM 755 C CA . THR A 1 91 ? 4.535 -5.593 3.878 1.00 93.31 91 THR A CA 1
ATOM 756 C C . THR A 1 91 ? 4.873 -5.243 5.324 1.00 93.31 91 THR A C 1
ATOM 758 O O . THR A 1 91 ? 4.231 -4.382 5.935 1.00 93.31 91 THR A O 1
ATOM 761 N N . ASP A 1 92 ? 5.872 -5.928 5.873 1.00 86.12 92 ASP A N 1
ATOM 762 C CA . ASP A 1 92 ? 6.516 -5.554 7.133 1.00 86.12 92 ASP A CA 1
ATOM 763 C C . ASP A 1 92 ? 7.555 -4.441 6.911 1.00 86.12 92 ASP A C 1
ATOM 765 O O . ASP A 1 92 ? 8.214 -4.411 5.867 1.00 86.12 92 ASP A O 1
ATOM 769 N N . HIS A 1 93 ? 7.726 -3.563 7.898 1.00 80.94 93 HIS A N 1
ATOM 770 C CA . HIS A 1 93 ? 8.752 -2.518 7.928 1.00 80.94 93 HIS A CA 1
ATOM 771 C C . HIS A 1 93 ? 10.157 -3.018 8.297 1.00 80.94 93 HIS A C 1
ATOM 773 O O . HIS A 1 93 ? 11.114 -2.262 8.202 1.00 80.94 93 HIS A O 1
ATOM 779 N N . GLU A 1 94 ? 10.324 -4.249 8.774 1.00 81.38 94 GLU A N 1
ATOM 780 C CA . GLU A 1 94 ? 11.643 -4.831 9.039 1.00 81.38 94 GLU A CA 1
ATOM 781 C C . GLU A 1 94 ? 12.235 -5.459 7.774 1.00 81.38 94 GLU A C 1
ATOM 783 O O . GLU A 1 94 ? 13.456 -5.480 7.612 1.00 81.38 94 GLU A O 1
ATOM 788 N N . VAL A 1 95 ? 11.380 -5.963 6.874 1.00 82.44 95 VAL A N 1
ATOM 789 C CA . VAL A 1 95 ? 11.811 -6.701 5.675 1.00 82.44 95 VAL A CA 1
ATOM 790 C C . VAL A 1 95 ? 11.355 -6.096 4.348 1.00 82.44 95 VAL A C 1
ATOM 792 O O . VAL A 1 95 ? 11.660 -6.691 3.326 1.00 82.44 95 VAL A O 1
ATOM 795 N N . PHE A 1 96 ? 10.650 -4.959 4.346 1.00 82.94 96 PHE A N 1
ATOM 796 C CA . PHE A 1 96 ? 10.265 -4.133 3.183 1.00 82.94 96 PHE A CA 1
ATOM 797 C C . PHE A 1 96 ? 10.214 -4.853 1.822 1.00 82.94 96 PHE A C 1
ATOM 799 O O . PHE A 1 96 ? 11.227 -5.018 1.150 1.00 82.94 96 PHE A O 1
ATOM 806 N N . PHE A 1 97 ? 9.015 -5.229 1.376 1.00 91.31 97 PHE A N 1
ATOM 807 C CA . PHE A 1 97 ? 8.729 -5.869 0.085 1.00 91.31 97 PHE A CA 1
ATOM 808 C C . PHE A 1 97 ? 9.431 -7.213 -0.176 1.00 91.31 97 PHE A C 1
ATOM 810 O O . PHE A 1 97 ? 9.160 -7.825 -1.204 1.00 91.31 97 PHE A O 1
ATOM 817 N N . LYS A 1 98 ? 10.236 -7.749 0.751 1.00 91.81 98 LYS A N 1
ATOM 818 C CA . LYS A 1 98 ? 10.689 -9.154 0.705 1.00 91.81 98 LYS A CA 1
ATOM 819 C C . LYS A 1 98 ? 9.575 -10.144 1.045 1.00 91.81 98 LYS A C 1
ATOM 821 O O . LYS A 1 98 ? 9.612 -11.298 0.634 1.00 91.81 98 LYS A O 1
ATOM 826 N N . GLU A 1 99 ? 8.564 -9.684 1.782 1.00 91.00 99 GLU A N 1
ATOM 827 C CA . GLU A 1 99 ? 7.327 -10.419 2.033 1.00 91.00 99 GLU A CA 1
ATOM 828 C C . GLU A 1 99 ? 6.131 -9.518 1.727 1.00 91.00 99 GLU A C 1
ATOM 830 O O . GLU A 1 99 ? 5.865 -8.553 2.448 1.00 91.00 99 GLU A O 1
ATOM 835 N N . VAL A 1 100 ? 5.402 -9.841 0.655 1.00 93.69 100 VAL A N 1
ATOM 836 C CA . VAL A 1 100 ? 4.218 -9.087 0.232 1.00 93.69 100 VAL A CA 1
ATOM 837 C C . VAL A 1 100 ? 2.953 -9.917 0.429 1.00 93.69 100 VAL A C 1
ATOM 839 O O . VAL A 1 100 ? 2.817 -11.029 -0.082 1.00 93.69 100 VAL A O 1
ATOM 842 N N . THR A 1 101 ? 1.982 -9.354 1.144 1.00 94.25 101 THR A N 1
ATOM 843 C CA . THR A 1 101 ? 0.646 -9.932 1.312 1.00 94.25 101 THR A CA 1
ATOM 844 C C . THR A 1 101 ? -0.361 -9.257 0.386 1.00 94.25 101 THR A C 1
ATOM 846 O O . THR A 1 101 ? -0.289 -8.061 0.113 1.00 94.25 101 THR A O 1
ATOM 849 N N . HIS A 1 102 ? -1.332 -10.027 -0.106 1.00 94.50 102 HIS A N 1
ATOM 850 C CA . HIS A 1 102 ? -2.449 -9.518 -0.901 1.00 94.50 102 HIS A CA 1
ATOM 851 C C . HIS A 1 102 ? -3.671 -9.333 0.008 1.00 94.50 102 HIS A C 1
ATOM 853 O O . HIS A 1 102 ? -4.325 -10.306 0.385 1.00 94.50 102 HIS A O 1
ATOM 859 N N . GLU A 1 103 ? -4.009 -8.090 0.342 1.00 94.62 103 GLU A N 1
ATOM 860 C CA . GLU A 1 103 ? -5.017 -7.755 1.362 1.00 94.62 103 GLU A CA 1
ATOM 861 C C . GLU A 1 103 ? -6.450 -7.638 0.809 1.00 94.62 103 GLU A C 1
ATOM 863 O O . GLU A 1 103 ? -7.401 -7.453 1.574 1.00 94.62 103 GLU A O 1
ATOM 868 N N . GLY A 1 104 ? -6.614 -7.778 -0.510 1.00 96.38 104 GLY A N 1
ATOM 869 C CA . GLY A 1 104 ? -7.897 -7.633 -1.203 1.00 96.38 104 GLY A CA 1
ATOM 870 C C . GLY A 1 104 ? -8.093 -6.218 -1.741 1.00 96.38 104 GLY A C 1
ATOM 871 O O . GLY A 1 104 ? -7.124 -5.486 -1.924 1.00 96.38 104 GLY A O 1
ATOM 872 N N . TYR A 1 105 ? -9.337 -5.834 -2.017 1.00 97.75 105 TYR A N 1
ATOM 873 C CA . TYR A 1 105 ? -9.644 -4.495 -2.514 1.00 97.75 105 TYR A CA 1
ATOM 874 C C . TYR A 1 105 ? -9.643 -3.454 -1.388 1.00 97.75 105 TYR A C 1
ATOM 876 O O . TYR A 1 105 ? -10.002 -3.750 -0.244 1.00 97.75 105 TYR A O 1
ATOM 884 N N . LEU A 1 106 ? -9.274 -2.213 -1.714 1.00 97.31 106 LEU A N 1
ATOM 885 C CA . LEU A 1 106 ? -9.266 -1.100 -0.764 1.00 97.31 106 LEU A CA 1
ATOM 886 C C . LEU A 1 106 ? -10.635 -0.904 -0.094 1.00 97.31 106 LEU A C 1
ATOM 888 O O . LEU A 1 106 ? -10.704 -0.687 1.115 1.00 97.31 106 LEU A O 1
ATOM 892 N N . GLU A 1 107 ? -11.726 -1.028 -0.851 1.00 97.44 107 GLU A N 1
ATOM 893 C CA . GLU A 1 107 ? -13.089 -0.954 -0.319 1.00 97.44 107 GLU A CA 1
ATOM 894 C C . GLU A 1 107 ? -13.352 -2.026 0.752 1.00 97.44 107 GLU A C 1
ATOM 896 O O . GLU A 1 107 ? -13.879 -1.712 1.821 1.00 97.44 107 GLU A O 1
ATOM 901 N N . ASP A 1 108 ? -12.935 -3.274 0.520 1.00 96.94 108 ASP A N 1
ATOM 902 C CA . ASP A 1 108 ? -13.106 -4.370 1.483 1.00 96.94 108 ASP A CA 1
ATOM 903 C C . ASP A 1 108 ? -12.294 -4.135 2.763 1.00 96.94 108 ASP A C 1
ATOM 905 O O . ASP A 1 108 ? -12.723 -4.492 3.863 1.00 96.94 108 ASP A O 1
ATOM 909 N N . PHE A 1 109 ? -11.110 -3.526 2.646 1.00 94.56 109 PHE A N 1
ATOM 910 C CA . PHE A 1 109 ? -10.328 -3.101 3.805 1.00 94.56 109 PHE A CA 1
ATOM 911 C C . PHE A 1 109 ? -11.059 -2.016 4.602 1.00 94.56 109 PHE A C 1
ATOM 913 O O . PHE A 1 109 ? -11.256 -2.171 5.808 1.00 94.56 109 PHE A O 1
ATOM 920 N N . LEU A 1 110 ? -11.511 -0.953 3.934 1.00 94.00 110 LEU A N 1
ATOM 921 C CA . LEU A 1 110 ? -12.201 0.168 4.575 1.00 94.00 110 LEU A CA 1
ATOM 922 C C . LEU A 1 110 ? -13.521 -0.259 5.230 1.00 94.00 110 LEU A C 1
ATOM 924 O O . LEU A 1 110 ? -13.833 0.203 6.324 1.00 94.00 110 LEU A O 1
ATOM 928 N N . ASN A 1 111 ? -14.252 -1.196 4.624 1.00 94.69 111 ASN A N 1
ATOM 929 C CA . ASN A 1 111 ? -15.496 -1.743 5.174 1.00 94.69 111 ASN A CA 1
ATOM 930 C C . ASN A 1 111 ? -15.295 -2.586 6.448 1.00 94.69 111 ASN A C 1
ATOM 932 O O . ASN A 1 111 ? -16.263 -2.870 7.154 1.00 94.69 111 ASN A O 1
ATOM 936 N N . ARG A 1 112 ? -14.058 -2.991 6.773 1.00 91.31 112 ARG A N 1
ATOM 937 C CA . ARG A 1 112 ? -13.724 -3.630 8.061 1.00 91.31 112 ARG A CA 1
ATOM 938 C C . ARG A 1 112 ? -13.444 -2.619 9.169 1.00 91.31 112 ARG A C 1
ATOM 940 O O . ARG A 1 112 ? -13.411 -3.003 10.340 1.00 91.31 112 ARG A O 1
ATOM 947 N N . CYS A 1 113 ? -13.209 -1.355 8.827 1.00 89.56 113 CYS A N 1
ATOM 948 C CA . CYS A 1 113 ? -13.020 -0.301 9.807 1.00 89.56 113 CYS A CA 1
ATOM 949 C C . CYS A 1 113 ? -14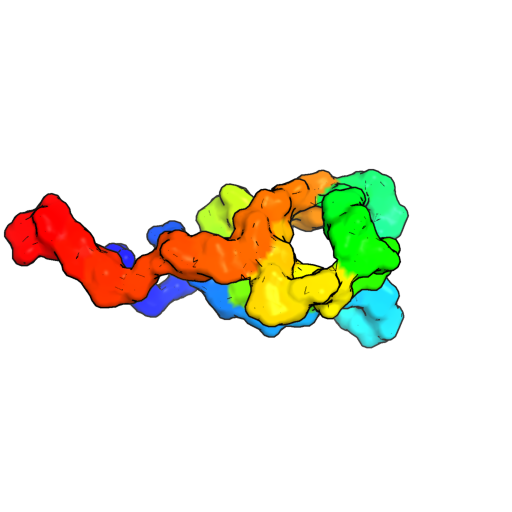.363 0.087 10.432 1.00 89.56 113 CYS A C 1
ATOM 951 O O . CYS A 1 113 ? -15.399 0.096 9.775 1.00 89.56 113 CYS A O 1
ATOM 953 N N . ILE A 1 114 ? -14.327 0.448 11.711 1.00 89.19 114 ILE A N 1
ATOM 954 C CA . ILE A 1 114 ? -15.472 1.020 12.418 1.00 89.19 114 ILE A CA 1
ATOM 955 C C . ILE A 1 114 ? -15.195 2.483 12.722 1.00 89.19 114 ILE A C 1
ATOM 957 O O . ILE A 1 114 ? -14.062 2.886 12.999 1.00 89.19 114 ILE A O 1
ATOM 961 N N . THR A 1 115 ? -16.243 3.288 12.692 1.00 86.69 115 THR A N 1
ATOM 962 C CA . THR A 1 115 ? -16.176 4.682 13.102 1.00 86.69 115 THR A CA 1
ATOM 963 C C . THR A 1 115 ? -15.939 4.790 14.613 1.00 86.69 115 THR A C 1
ATOM 965 O O . THR A 1 115 ? -16.285 3.886 15.384 1.00 86.69 115 THR A O 1
ATOM 968 N N . PRO A 1 116 ? -15.419 5.934 15.090 1.00 85.19 116 PRO A N 1
ATOM 969 C CA . PRO A 1 116 ? -15.297 6.193 16.522 1.00 85.19 116 PRO A CA 1
ATOM 970 C C . PRO A 1 116 ? -16.620 6.041 17.280 1.00 85.19 116 PRO A C 1
ATOM 972 O O . PRO A 1 116 ? -16.639 5.540 18.401 1.00 85.19 116 PRO A O 1
ATOM 975 N N . THR A 1 117 ? -17.735 6.453 16.668 1.00 88.25 117 THR A N 1
ATOM 976 C CA . THR A 1 117 ? -19.072 6.336 17.260 1.00 88.25 117 THR A CA 1
ATOM 977 C C . THR A 1 117 ? -19.467 4.876 17.455 1.00 88.25 117 THR A C 1
ATOM 979 O O . THR A 1 117 ? -19.831 4.501 18.567 1.00 88.25 117 THR A O 1
ATOM 982 N N . GLU A 1 118 ? -19.332 4.047 16.416 1.00 91.06 118 GLU A N 1
ATOM 983 C CA . GLU A 1 118 ? -19.639 2.612 16.484 1.00 91.06 118 GLU A CA 1
ATOM 984 C C . GLU A 1 118 ? -18.781 1.910 17.541 1.00 91.06 118 GLU A C 1
ATOM 986 O O . GLU A 1 118 ? -19.302 1.158 18.365 1.00 91.06 118 GLU A O 1
ATOM 991 N N . LEU A 1 119 ? -17.479 2.214 17.586 1.00 88.75 119 LEU A N 1
ATOM 992 C CA . LEU A 1 119 ? -16.574 1.692 18.610 1.00 88.75 119 LEU A CA 1
ATOM 993 C C . LEU A 1 119 ? -17.059 2.049 20.024 1.00 88.75 119 LEU A C 1
ATOM 995 O O . LEU A 1 119 ? -17.172 1.176 20.887 1.00 88.75 119 LEU A O 1
ATOM 999 N N . ILE A 1 120 ? -17.381 3.323 20.265 1.00 87.50 120 ILE A N 1
ATOM 1000 C CA . ILE A 1 120 ? -17.853 3.806 21.569 1.00 87.50 120 ILE A CA 1
ATOM 1001 C C . ILE A 1 120 ? -19.176 3.135 21.966 1.00 87.50 120 ILE A C 1
ATOM 1003 O O . ILE A 1 120 ? -19.347 2.773 23.132 1.00 87.50 120 ILE A O 1
ATOM 1007 N N . GLU A 1 121 ? -20.111 2.961 21.032 1.00 90.50 121 GLU A N 1
ATOM 1008 C CA . GLU A 1 121 ? -21.388 2.283 21.281 1.00 90.50 121 GLU A CA 1
ATOM 1009 C C . GLU A 1 121 ? -21.195 0.808 21.647 1.00 90.50 121 GLU A C 1
ATOM 1011 O O . GLU A 1 121 ? -21.758 0.351 22.646 1.00 90.50 121 GLU A O 1
ATOM 1016 N N . ILE A 1 122 ? -20.343 0.085 20.913 1.00 90.75 122 ILE A N 1
ATOM 1017 C CA . ILE A 1 122 ? -19.994 -1.312 21.209 1.00 90.75 122 ILE A CA 1
ATOM 1018 C C . ILE A 1 122 ? -19.400 -1.431 22.617 1.00 90.75 122 ILE A C 1
ATOM 1020 O O . ILE A 1 122 ? -19.780 -2.314 23.389 1.00 90.75 122 ILE A O 1
ATOM 1024 N N . ILE A 1 123 ? -18.490 -0.530 22.986 1.00 88.88 123 ILE A N 1
ATOM 1025 C CA . ILE A 1 123 ? -17.847 -0.541 24.305 1.00 88.88 123 ILE A CA 1
ATOM 1026 C C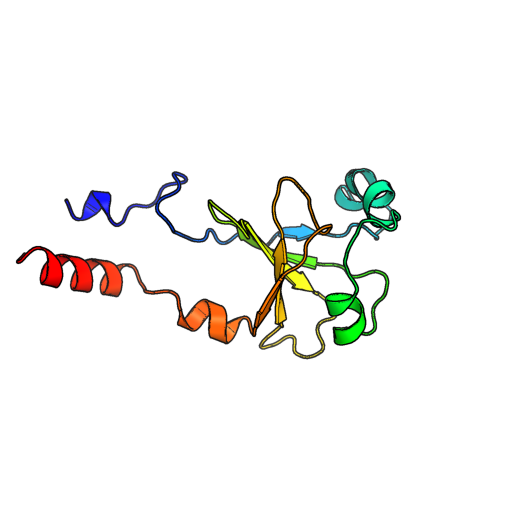 . ILE A 1 123 ? -18.853 -0.277 25.420 1.00 88.88 123 ILE A C 1
ATOM 1028 O O . ILE A 1 123 ? -18.840 -0.991 26.424 1.00 88.88 123 ILE A O 1
ATOM 1032 N N . LYS A 1 124 ? -19.743 0.708 25.254 1.00 88.38 124 LYS A N 1
ATOM 1033 C CA . LYS A 1 124 ? -20.797 0.986 26.241 1.00 88.38 124 LYS A CA 1
ATOM 1034 C C . LYS A 1 124 ? -21.658 -0.251 26.492 1.00 88.38 124 LYS A C 1
ATOM 1036 O O . LYS A 1 124 ? -21.819 -0.664 27.639 1.00 88.38 124 LYS A O 1
ATOM 1041 N N . GLN A 1 125 ? -22.087 -0.920 25.418 1.00 90.06 125 GLN A N 1
ATOM 1042 C CA . GLN A 1 125 ? -22.856 -2.165 25.502 1.00 90.06 125 GLN A CA 1
ATOM 1043 C C . GLN A 1 125 ? -22.093 -3.294 26.210 1.00 90.06 125 GLN A C 1
ATOM 1045 O O . GLN A 1 125 ? -22.687 -4.058 26.967 1.00 90.06 125 GLN A O 1
ATOM 1050 N N . LYS A 1 126 ? -20.780 -3.424 25.980 1.00 88.88 126 LYS A N 1
ATOM 1051 C CA . LYS A 1 126 ? -19.956 -4.491 26.578 1.00 88.88 126 LYS A CA 1
ATOM 1052 C C . LYS A 1 126 ? -19.601 -4.246 28.043 1.00 88.88 126 LYS A C 1
ATOM 1054 O O . LYS A 1 126 ? -19.406 -5.212 28.775 1.00 88.88 126 LYS A O 1
ATOM 1059 N N . ILE A 1 127 ? -19.510 -2.986 28.465 1.00 86.38 127 ILE A N 1
ATOM 1060 C CA . ILE A 1 127 ? -19.092 -2.593 29.821 1.00 86.38 127 ILE A CA 1
ATOM 1061 C C . ILE A 1 127 ? -20.307 -2.243 30.716 1.00 86.38 127 ILE A C 1
ATOM 1063 O O . ILE A 1 127 ? -20.132 -1.867 31.870 1.00 86.38 127 ILE A O 1
ATOM 1067 N N . ASN A 1 128 ? -21.546 -2.450 30.242 1.00 70.88 128 ASN A N 1
ATOM 1068 C CA . ASN A 1 128 ? -22.790 -2.063 30.932 1.00 70.88 128 ASN A CA 1
ATOM 1069 C C . ASN A 1 128 ? -22.809 -0.572 31.331 1.00 70.88 128 ASN A C 1
ATOM 1071 O O . ASN A 1 128 ? -23.173 -0.228 32.458 1.00 70.88 128 ASN A O 1
ATOM 1075 N N . LEU A 1 129 ? -22.388 0.298 30.408 1.00 58.75 129 LEU A N 1
ATOM 1076 C CA . LEU A 1 129 ? -22.486 1.758 30.524 1.00 58.75 129 LEU A CA 1
ATOM 1077 C C . LEU A 1 129 ? -23.670 2.306 29.727 1.00 58.75 129 LEU A C 1
ATOM 1079 O O . LEU A 1 129 ? -23.926 1.788 28.618 1.00 58.75 129 LEU A O 1
#

Secondary structure (DSSP, 8-state):
-HHHHS---SS-SSPEEEEEEEE-TT-TTSHHHHHHHHHHTSTT---HHHHHHHS-SS--EEEEEEESSSS-EEEEETT-S-TTSPEEEEE-TTTTTSSEEEEEEHHHHHTT---HHHHHHHHHHHHT-

Organism: NCBI:txid2994642

Foldseek 3Di:
DLCVQDDPDPDAPPDKDFDFDKAFCPDPPDPNVVVCVVVLPDPLAPCPVVCVQQVDSRWIWTFTIAHPDPLGTKIFTPSGPCVVWTWIWTHHPVRPRSDIDGPGTPVVVVVPDDDSVRSSVVVCVVVVD

Radius of gyration: 17.34 Å; chains: 1; bounding box: 43×23×47 Å

Sequence (129 aa):
MIQEYYQLTEEGRGQSFWQPTLFTPYKEGTADFNEWNDDFLDDEIDLKAIIQLTDNPEPDFLQLFYRYGFPDHLYICASDPCPENPTLFGTDHEVFFKEVTHEGYLEDFLNRCITPTELIEIIKQKINL